Protein AF-A0A955JSB9-F1 (afdb_monomer_lite)

Structure (mmCIF, N/CA/C/O backbone):
data_AF-A0A955JSB9-F1
#
_entry.id   AF-A0A955JSB9-F1
#
loop_
_atom_site.group_PDB
_atom_site.id
_atom_site.type_symbol
_atom_site.label_atom_id
_atom_site.label_alt_id
_atom_site.label_comp_id
_atom_site.label_asym_id
_atom_site.label_entity_id
_atom_site.label_seq_id
_atom_site.pdbx_PDB_ins_code
_atom_site.Cartn_x
_atom_site.Cartn_y
_atom_site.Cartn_z
_atom_site.occupancy
_atom_site.B_iso_or_equiv
_atom_site.auth_seq_id
_atom_site.auth_comp_id
_atom_site.auth_asym_id
_atom_site.auth_atom_id
_atom_site.pdbx_PDB_model_num
ATOM 1 N N . MET A 1 1 ? 11.215 -10.296 2.900 1.00 80.62 1 MET A N 1
ATOM 2 C CA . MET A 1 1 ? 10.658 -8.944 3.129 1.00 80.62 1 MET A CA 1
ATOM 3 C C . MET A 1 1 ? 10.501 -8.272 1.778 1.00 80.62 1 MET A C 1
ATOM 5 O O . MET A 1 1 ? 11.418 -8.384 0.975 1.00 80.62 1 MET A O 1
ATOM 9 N N . LEU A 1 2 ? 9.352 -7.656 1.503 1.00 85.69 2 LEU A N 1
ATOM 10 C CA . LEU A 1 2 ? 9.056 -6.985 0.234 1.00 85.69 2 LEU A CA 1
ATOM 11 C C . LEU A 1 2 ? 9.122 -5.472 0.432 1.00 85.69 2 LEU A C 1
ATOM 13 O O . LEU A 1 2 ? 8.547 -4.949 1.384 1.00 85.69 2 LEU A O 1
ATOM 17 N N . ASN A 1 3 ? 9.803 -4.758 -0.458 1.00 91.00 3 ASN A N 1
ATOM 18 C CA . ASN A 1 3 ? 9.777 -3.298 -0.448 1.00 91.00 3 ASN A CA 1
ATOM 19 C C . ASN A 1 3 ? 8.502 -2.756 -1.130 1.00 91.00 3 ASN A C 1
ATOM 21 O O . ASN A 1 3 ? 7.727 -3.499 -1.737 1.00 91.00 3 ASN A O 1
ATOM 25 N N . LEU A 1 4 ? 8.291 -1.438 -1.060 1.00 89.44 4 LEU A N 1
ATOM 26 C CA . LEU A 1 4 ? 7.123 -0.774 -1.655 1.00 89.44 4 LEU A CA 1
ATOM 27 C C . LEU A 1 4 ? 6.943 -1.073 -3.158 1.00 89.44 4 LEU A C 1
ATOM 29 O O . LEU A 1 4 ? 5.813 -1.215 -3.615 1.00 89.44 4 LEU A O 1
ATOM 33 N N . GLN A 1 5 ? 8.037 -1.161 -3.921 1.00 90.94 5 GLN A N 1
ATOM 34 C CA . GLN A 1 5 ? 7.992 -1.427 -5.365 1.00 90.94 5 GLN A CA 1
ATOM 35 C C . GLN A 1 5 ? 7.579 -2.873 -5.651 1.00 90.94 5 GLN A C 1
ATOM 37 O O . GLN A 1 5 ? 6.703 -3.117 -6.475 1.00 90.94 5 GLN A O 1
ATOM 42 N N . GLN A 1 6 ? 8.161 -3.829 -4.926 1.00 89.69 6 GLN A N 1
ATOM 43 C CA . GLN A 1 6 ? 7.839 -5.249 -5.051 1.00 89.69 6 GLN A CA 1
ATOM 44 C C . GLN A 1 6 ? 6.388 -5.530 -4.647 1.00 89.69 6 GLN A C 1
ATOM 46 O O . GLN A 1 6 ? 5.690 -6.275 -5.329 1.00 89.69 6 GLN A O 1
ATOM 51 N N . MET A 1 7 ? 5.905 -4.888 -3.581 1.00 87.44 7 MET A N 1
ATOM 52 C CA . MET A 1 7 ? 4.506 -4.982 -3.167 1.00 87.44 7 MET A CA 1
ATOM 53 C C . MET A 1 7 ? 3.561 -4.379 -4.215 1.00 87.44 7 MET A C 1
ATOM 55 O O . MET A 1 7 ? 2.537 -4.976 -4.533 1.00 87.44 7 MET A O 1
ATOM 59 N N . ALA A 1 8 ? 3.907 -3.220 -4.782 1.00 86.94 8 ALA A N 1
ATOM 60 C CA . ALA A 1 8 ? 3.123 -2.584 -5.839 1.00 86.94 8 ALA A CA 1
ATOM 61 C C . ALA A 1 8 ? 3.013 -3.472 -7.085 1.00 86.94 8 ALA A C 1
ATOM 63 O O . ALA A 1 8 ? 1.916 -3.648 -7.613 1.00 86.94 8 ALA A O 1
ATOM 64 N N . ALA A 1 9 ? 4.127 -4.084 -7.494 1.00 85.00 9 ALA A N 1
ATOM 65 C CA . ALA A 1 9 ? 4.165 -5.028 -8.603 1.00 85.00 9 ALA A CA 1
ATOM 66 C C . ALA A 1 9 ? 3.289 -6.262 -8.337 1.00 85.00 9 ALA A C 1
ATOM 68 O O . ALA A 1 9 ? 2.478 -6.622 -9.187 1.00 85.00 9 ALA A O 1
ATOM 69 N N . LEU A 1 10 ? 3.391 -6.861 -7.144 1.00 84.62 10 LEU A N 1
ATOM 70 C CA . LEU A 1 10 ? 2.595 -8.031 -6.753 1.00 84.62 10 LEU A CA 1
ATOM 71 C C . LEU A 1 10 ? 1.090 -7.730 -6.761 1.00 84.62 10 LEU A C 1
ATOM 73 O O . LEU A 1 10 ? 0.293 -8.545 -7.213 1.00 84.62 10 LEU A O 1
ATOM 77 N N . LEU A 1 11 ? 0.706 -6.536 -6.311 1.00 82.94 11 LEU A N 1
ATOM 78 C CA . LEU A 1 11 ? -0.684 -6.079 -6.277 1.00 82.94 11 LEU A CA 1
ATOM 79 C C . LEU A 1 11 ? -1.167 -5.474 -7.608 1.00 82.94 11 LEU A C 1
ATOM 81 O O . LEU A 1 11 ? -2.310 -5.027 -7.686 1.00 82.94 11 LEU A O 1
ATOM 85 N N . ALA A 1 12 ? -0.319 -5.426 -8.642 1.00 84.12 12 ALA A N 1
ATOM 86 C CA . ALA A 1 12 ? -0.597 -4.784 -9.929 1.00 84.12 12 ALA A CA 1
ATOM 87 C C . ALA A 1 12 ? -1.112 -3.328 -9.807 1.00 84.12 12 ALA A C 1
ATOM 89 O O . ALA A 1 12 ? -1.992 -2.886 -10.556 1.00 84.12 12 ALA A O 1
ATOM 90 N N . VAL A 1 13 ? -0.553 -2.566 -8.861 1.00 84.75 13 VAL A N 1
ATOM 91 C CA . VAL A 1 13 ? -0.848 -1.142 -8.629 1.00 84.75 13 VAL A CA 1
ATOM 92 C C . VAL A 1 13 ? 0.428 -0.307 -8.660 1.00 84.75 13 VAL A C 1
ATOM 94 O O . VAL A 1 13 ? 1.539 -0.820 -8.699 1.00 84.75 13 VAL A O 1
ATOM 97 N N . THR A 1 14 ? 0.285 1.0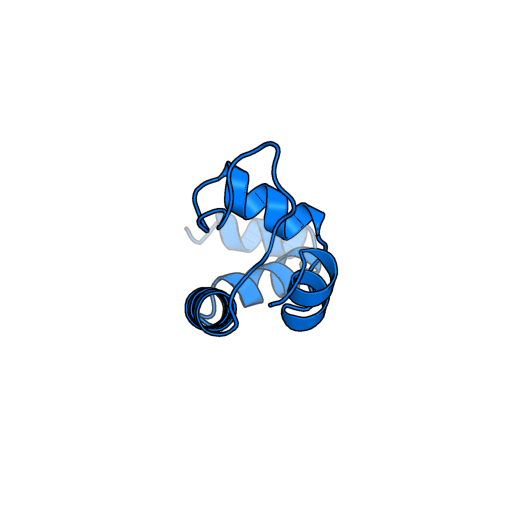17 -8.617 1.00 86.44 14 THR A N 1
ATOM 98 C CA . THR A 1 14 ? 1.440 1.909 -8.475 1.00 86.44 14 THR A CA 1
ATOM 99 C C . THR A 1 14 ? 1.856 2.053 -7.003 1.00 86.44 14 THR A C 1
ATOM 101 O O . THR A 1 14 ? 0.993 2.058 -6.119 1.00 86.44 14 THR A O 1
ATOM 104 N N . PRO A 1 15 ? 3.144 2.301 -6.702 1.00 90.06 15 PRO A N 1
ATOM 105 C CA . PRO A 1 15 ? 3.608 2.631 -5.347 1.00 90.06 15 PRO A CA 1
ATOM 106 C C . PRO A 1 15 ? 2.841 3.797 -4.707 1.00 90.06 15 PRO A C 1
ATOM 108 O O . PRO A 1 15 ? 2.595 3.825 -3.502 1.00 90.06 15 PRO A O 1
ATOM 111 N N . GLN A 1 16 ? 2.423 4.769 -5.523 1.00 88.06 16 GLN A N 1
ATOM 112 C CA . GLN A 1 16 ? 1.629 5.912 -5.077 1.00 88.06 16 GLN A CA 1
ATOM 113 C C . GLN A 1 16 ? 0.227 5.504 -4.601 1.00 88.06 16 GLN A C 1
ATOM 115 O O . GLN A 1 16 ? -0.311 6.126 -3.683 1.00 88.06 16 GLN A O 1
ATOM 120 N N . THR A 1 17 ? -0.350 4.453 -5.190 1.00 85.56 17 THR A N 1
ATOM 121 C CA . THR A 1 17 ? -1.630 3.880 -4.753 1.00 85.56 17 THR A CA 1
ATOM 122 C C . THR A 1 17 ? -1.499 3.290 -3.353 1.00 85.56 17 THR A C 1
ATOM 124 O O . THR A 1 17 ? -2.300 3.630 -2.486 1.00 85.56 17 THR A O 1
ATOM 127 N N . ILE A 1 18 ? -0.429 2.533 -3.089 1.00 86.44 18 ILE A N 1
ATOM 128 C CA . ILE A 1 18 ? -0.131 1.999 -1.751 1.00 86.44 18 ILE A CA 1
ATOM 129 C C . ILE A 1 18 ? 0.038 3.141 -0.738 1.00 86.44 18 ILE A C 1
ATOM 131 O O . ILE A 1 18 ? -0.641 3.159 0.283 1.00 86.44 18 ILE A O 1
ATOM 135 N N . ARG A 1 19 ? 0.835 4.175 -1.051 1.00 88.50 19 ARG A N 1
ATOM 136 C CA . ARG A 1 19 ? 0.983 5.363 -0.178 1.00 88.50 19 ARG A CA 1
ATOM 137 C C . ARG A 1 19 ? -0.342 6.079 0.091 1.00 88.50 19 ARG A C 1
ATOM 139 O O . ARG A 1 19 ? -0.532 6.694 1.138 1.00 88.50 19 ARG A O 1
ATOM 146 N N . LYS A 1 20 ? -1.260 6.082 -0.878 1.00 84.62 20 LYS A N 1
ATOM 147 C CA . LYS A 1 20 ? -2.598 6.659 -0.707 1.00 84.62 20 LYS A CA 1
ATOM 148 C C . LYS A 1 20 ? -3.445 5.812 0.237 1.00 84.62 20 LYS A C 1
ATOM 150 O O . LYS A 1 20 ? -4.210 6.387 1.002 1.00 84.62 20 LYS A O 1
ATOM 155 N N . TRP A 1 21 ? -3.321 4.490 0.185 1.00 87.00 21 TRP A N 1
ATOM 156 C CA . TRP A 1 21 ? -3.983 3.588 1.123 1.00 87.00 21 TRP A CA 1
ATOM 157 C C . TRP A 1 21 ? -3.439 3.749 2.543 1.00 87.00 21 TRP A C 1
ATOM 159 O O . TRP A 1 21 ? -4.243 3.895 3.457 1.00 87.00 21 TRP A O 1
ATOM 169 N N . GLU A 1 22 ? -2.115 3.854 2.707 1.00 86.25 22 GLU A N 1
ATOM 170 C CA . GLU A 1 22 ? -1.470 4.153 3.999 1.00 86.25 22 GLU A CA 1
ATOM 171 C C . GLU A 1 22 ? -2.010 5.457 4.602 1.00 86.25 22 GLU A C 1
ATOM 173 O O . GLU A 1 22 ? -2.527 5.465 5.714 1.00 86.25 22 GLU A O 1
ATOM 178 N N . ARG A 1 23 ? -1.982 6.559 3.836 1.00 85.44 23 ARG A N 1
ATOM 179 C CA . ARG A 1 23 ? -2.481 7.871 4.297 1.00 85.44 23 ARG A CA 1
ATOM 180 C C . ARG A 1 23 ? -3.970 7.888 4.626 1.00 85.44 23 ARG A C 1
ATOM 182 O O . ARG A 1 23 ? -4.417 8.739 5.382 1.00 85.44 23 ARG A O 1
ATOM 189 N N . LYS A 1 24 ? -4.748 6.994 4.017 1.00 80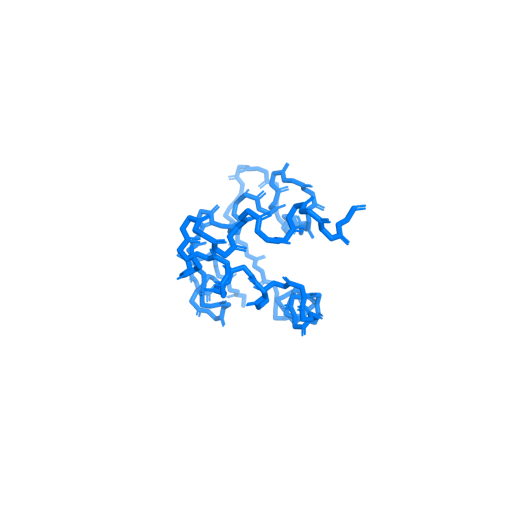.25 24 LYS A N 1
ATOM 190 C CA . LYS A 1 24 ? -6.181 6.842 4.292 1.00 80.25 24 LYS A CA 1
ATOM 191 C C . LYS A 1 24 ? -6.469 5.877 5.444 1.00 80.25 24 LYS A C 1
ATOM 193 O O . LYS A 1 24 ? -7.639 5.665 5.739 1.00 80.25 24 LYS A O 1
ATOM 198 N N . GLY A 1 25 ? -5.442 5.265 6.039 1.00 82.56 25 GLY A N 1
ATOM 199 C CA . GLY A 1 25 ? -5.595 4.249 7.079 1.00 82.56 25 GLY A CA 1
ATOM 200 C C . GLY A 1 25 ? -6.199 2.933 6.583 1.00 82.56 25 GLY A C 1
ATOM 201 O O . GLY A 1 25 ? -6.644 2.134 7.396 1.00 82.56 25 GLY A O 1
ATOM 202 N N . LEU A 1 26 ? -6.235 2.697 5.264 1.00 80.19 26 LEU A N 1
ATOM 203 C CA . LEU A 1 26 ? -6.776 1.460 4.682 1.00 80.19 26 LEU A CA 1
ATOM 204 C C . LEU A 1 26 ? -5.830 0.274 4.873 1.00 80.19 26 LEU A C 1
ATOM 206 O O . LEU A 1 26 ? -6.271 -0.865 4.947 1.00 80.19 26 LEU A O 1
ATOM 210 N N . ILE A 1 27 ? -4.530 0.557 4.930 1.00 83.19 27 ILE A N 1
ATOM 211 C CA . ILE A 1 27 ? -3.488 -0.409 5.262 1.00 83.19 27 ILE A CA 1
ATOM 212 C C . ILE A 1 27 ? -2.549 0.235 6.275 1.00 83.19 27 ILE A C 1
ATOM 214 O O . ILE A 1 27 ? -2.308 1.446 6.231 1.00 83.19 27 ILE A O 1
ATOM 218 N N . LYS A 1 28 ? -1.999 -0.572 7.179 1.00 83.62 28 LYS A N 1
ATOM 219 C CA . LYS A 1 28 ? -1.026 -0.097 8.159 1.00 83.62 28 LYS A CA 1
ATOM 220 C C . LYS A 1 28 ? 0.369 -0.082 7.538 1.00 83.62 28 LYS A C 1
ATOM 222 O O . LYS A 1 28 ? 0.804 -1.072 6.950 1.00 83.62 28 LYS A O 1
ATOM 227 N N . ARG A 1 29 ? 1.088 1.030 7.699 1.00 82.88 29 ARG A N 1
ATOM 228 C CA . ARG A 1 29 ? 2.516 1.084 7.373 1.00 82.88 29 ARG A CA 1
ATOM 229 C C . ARG A 1 29 ? 3.289 0.193 8.366 1.00 82.88 29 ARG A C 1
ATOM 231 O O . ARG A 1 29 ? 3.054 0.316 9.568 1.00 82.88 29 ARG A O 1
ATOM 238 N N . PRO A 1 30 ? 4.184 -0.697 7.901 1.00 81.94 30 PRO A N 1
ATOM 239 C CA . PRO A 1 30 ? 4.875 -1.652 8.771 1.00 81.94 30 PRO A CA 1
ATOM 240 C C . PRO A 1 30 ? 6.003 -1.024 9.599 1.00 81.94 30 PRO A C 1
ATOM 242 O O . PRO A 1 30 ? 6.345 -1.560 10.646 1.00 81.94 30 PRO A O 1
ATOM 245 N N . THR A 1 31 ? 6.566 0.095 9.141 1.00 80.69 31 THR A N 1
ATOM 246 C CA . THR A 1 31 ? 7.696 0.791 9.772 1.00 80.69 31 THR A CA 1
ATOM 247 C C . THR A 1 31 ? 7.375 2.270 10.029 1.00 80.69 31 THR A C 1
ATOM 249 O O . THR A 1 31 ? 6.485 2.815 9.363 1.00 80.69 31 THR A O 1
ATOM 252 N N . PRO A 1 32 ? 8.076 2.934 10.969 1.00 80.69 32 PRO A N 1
ATOM 253 C CA . PRO A 1 32 ? 7.983 4.379 11.206 1.00 80.69 32 PRO A CA 1
ATOM 254 C C . PRO A 1 32 ? 8.211 5.228 9.949 1.00 80.69 32 PRO A C 1
ATOM 256 O O . PRO A 1 32 ? 8.696 4.737 8.925 1.00 80.69 32 PRO A O 1
ATOM 259 N N . GLU A 1 33 ? 7.838 6.514 10.003 1.00 74.62 33 GLU A N 1
ATOM 260 C CA . GLU A 1 33 ? 7.781 7.357 8.803 1.00 74.62 33 GLU A CA 1
ATOM 261 C C . GLU A 1 33 ? 9.133 7.543 8.097 1.00 74.62 33 GLU A C 1
ATOM 263 O O . GLU A 1 33 ? 9.190 7.529 6.860 1.00 74.62 33 GLU A O 1
ATOM 268 N N . ASP A 1 34 ? 10.203 7.576 8.882 1.00 78.56 34 ASP A N 1
ATOM 269 C CA . ASP A 1 34 ? 11.576 7.800 8.431 1.00 78.56 34 ASP A CA 1
ATOM 270 C C . ASP A 1 34 ? 12.318 6.507 8.061 1.00 78.56 34 ASP A C 1
ATOM 272 O O . ASP A 1 34 ? 13.432 6.542 7.542 1.00 78.56 34 ASP A O 1
ATOM 276 N N . GLU A 1 35 ? 11.690 5.348 8.266 1.00 82.50 35 GLU A N 1
ATOM 277 C CA . GLU A 1 35 ? 12.299 4.055 7.977 1.00 82.50 35 GLU A CA 1
ATOM 278 C C . GLU A 1 35 ? 11.877 3.489 6.614 1.00 82.50 35 GLU A C 1
ATOM 280 O O . GLU A 1 35 ? 10.720 3.639 6.186 1.00 82.50 35 GLU A O 1
ATOM 285 N N . PRO A 1 36 ? 12.772 2.756 5.925 1.00 80.69 36 PRO A N 1
ATOM 286 C CA . PRO A 1 36 ? 12.421 2.065 4.695 1.00 80.69 36 PRO A CA 1
ATOM 287 C C . PRO A 1 36 ? 11.235 1.113 4.908 1.00 80.69 36 PRO A C 1
ATOM 289 O O . PRO A 1 36 ? 11.138 0.397 5.907 1.00 80.69 36 PRO A O 1
ATOM 292 N N . ARG A 1 37 ? 10.309 1.098 3.946 1.00 82.75 37 ARG A N 1
ATOM 293 C CA . ARG A 1 37 ? 9.118 0.242 3.998 1.00 82.75 37 ARG A CA 1
ATOM 294 C C . ARG A 1 37 ? 9.499 -1.204 3.698 1.00 82.75 37 ARG A C 1
ATOM 296 O O . ARG A 1 37 ? 9.885 -1.505 2.567 1.00 82.75 37 ARG A O 1
ATOM 303 N N . HIS A 1 38 ? 9.299 -2.082 4.674 1.00 86.19 38 HIS A N 1
ATOM 304 C CA . HIS A 1 38 ? 9.452 -3.525 4.520 1.00 86.19 38 HIS A CA 1
ATOM 305 C C . HIS A 1 38 ? 8.161 -4.227 4.930 1.00 86.19 38 HIS A C 1
ATOM 307 O O . HIS A 1 38 ? 7.791 -4.226 6.099 1.00 86.19 38 HIS A O 1
ATOM 313 N N . TYR A 1 39 ? 7.476 -4.824 3.960 1.00 84.81 39 TYR A N 1
ATOM 314 C CA . TYR A 1 39 ? 6.261 -5.595 4.181 1.00 84.81 39 TYR A CA 1
ATOM 315 C C . TYR A 1 39 ? 6.611 -7.075 4.313 1.00 84.81 39 TYR A C 1
ATOM 317 O O . TYR A 1 39 ? 7.350 -7.642 3.494 1.00 84.81 39 TYR A O 1
ATOM 325 N N . SER A 1 40 ? 6.073 -7.723 5.341 1.00 85.88 40 SER A N 1
ATOM 326 C CA . SER A 1 40 ? 6.140 -9.176 5.445 1.00 85.88 40 SER A CA 1
ATOM 327 C C . SER A 1 40 ? 5.190 -9.820 4.432 1.00 85.88 40 SER A C 1
ATOM 329 O O . SER A 1 40 ? 4.215 -9.213 3.987 1.00 85.88 40 SER A O 1
ATOM 331 N N . HIS A 1 41 ? 5.456 -11.072 4.064 1.00 80.81 41 HIS A N 1
ATOM 332 C CA . HIS A 1 41 ? 4.574 -11.797 3.150 1.00 80.81 41 HIS A CA 1
ATOM 333 C C . HIS A 1 41 ? 3.154 -11.945 3.729 1.00 80.81 41 HIS A C 1
ATOM 335 O O . HIS A 1 41 ? 2.178 -11.761 3.010 1.00 80.81 41 HIS A O 1
ATOM 341 N N . ALA A 1 42 ? 3.038 -12.171 5.044 1.00 80.69 42 ALA A N 1
ATOM 342 C CA . ALA A 1 42 ? 1.757 -12.245 5.745 1.00 80.69 42 ALA A CA 1
ATOM 343 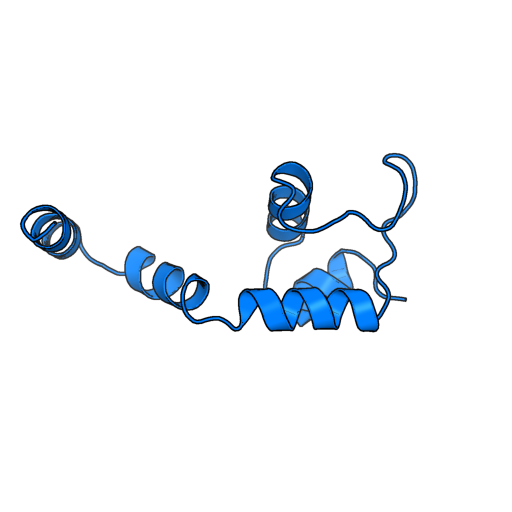C C . ALA A 1 42 ? 0.953 -10.934 5.650 1.00 80.69 42 ALA A C 1
ATOM 345 O O . ALA A 1 42 ? -0.237 -10.971 5.354 1.00 80.69 42 ALA A O 1
ATOM 346 N N . GLN A 1 43 ? 1.608 -9.779 5.814 1.00 80.06 43 GLN A N 1
ATOM 347 C CA . GLN A 1 43 ? 0.961 -8.470 5.658 1.00 80.06 43 GLN A CA 1
ATOM 348 C C . GLN A 1 43 ? 0.474 -8.238 4.228 1.00 80.06 43 GLN A C 1
ATOM 350 O O . GLN A 1 43 ? -0.625 -7.736 4.015 1.00 80.06 43 GLN A O 1
ATOM 355 N N . VAL A 1 44 ? 1.278 -8.615 3.229 1.00 82.06 44 VAL A N 1
ATOM 356 C CA . VAL A 1 44 ? 0.854 -8.508 1.828 1.00 82.06 44 VAL A CA 1
ATOM 357 C C . VAL A 1 44 ? -0.357 -9.400 1.569 1.00 82.06 44 VAL A C 1
ATOM 359 O O . VAL A 1 44 ? -1.301 -8.956 0.919 1.00 82.06 44 VAL A O 1
ATOM 362 N N . MET A 1 45 ? -0.378 -10.614 2.120 1.00 80.38 45 MET A N 1
ATOM 363 C CA . MET A 1 45 ? -1.518 -11.513 1.966 1.00 80.38 45 MET A CA 1
ATOM 364 C C . MET A 1 45 ? -2.792 -10.989 2.625 1.00 80.38 45 MET A C 1
ATOM 366 O O . MET A 1 45 ? -3.857 -11.078 2.019 1.00 80.38 45 MET A O 1
ATOM 370 N N . GLU A 1 46 ? -2.694 -10.391 3.811 1.00 80.75 46 GLU A N 1
ATOM 371 C CA . GLU A 1 46 ? -3.825 -9.717 4.451 1.00 80.75 46 GLU A CA 1
ATOM 372 C C . GLU A 1 46 ? -4.406 -8.641 3.520 1.00 80.75 46 GLU A C 1
ATOM 374 O O . GLU A 1 46 ? -5.601 -8.638 3.226 1.00 80.75 46 GLU A O 1
ATOM 379 N N . ILE A 1 47 ? -3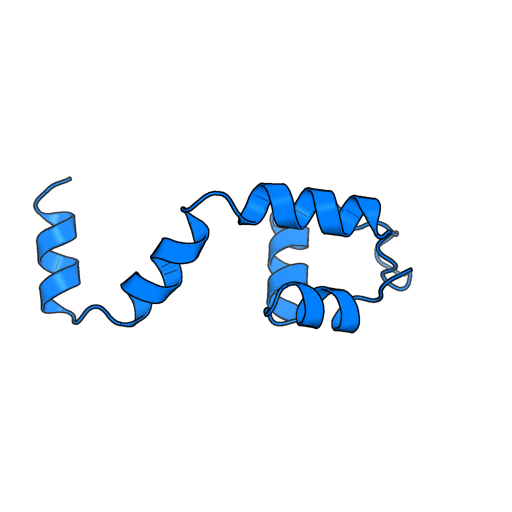.547 -7.798 2.948 1.00 78.06 47 ILE A N 1
ATOM 380 C CA . ILE A 1 47 ? -3.941 -6.728 2.023 1.00 78.06 47 ILE A CA 1
ATOM 381 C C . ILE A 1 47 ? -4.614 -7.298 0.761 1.00 78.06 47 ILE A C 1
ATOM 383 O O . ILE A 1 47 ? -5.658 -6.798 0.340 1.00 78.06 47 ILE A O 1
ATOM 387 N N . VAL A 1 48 ? -4.085 -8.380 0.180 1.00 75.94 48 VAL A N 1
ATOM 388 C CA . VAL A 1 48 ? -4.704 -9.071 -0.969 1.00 75.94 48 VAL A CA 1
ATOM 389 C C . VAL A 1 48 ? -6.101 -9.594 -0.626 1.00 75.94 48 VAL A C 1
ATOM 391 O O . VAL A 1 48 ? -7.027 -9.418 -1.417 1.00 75.9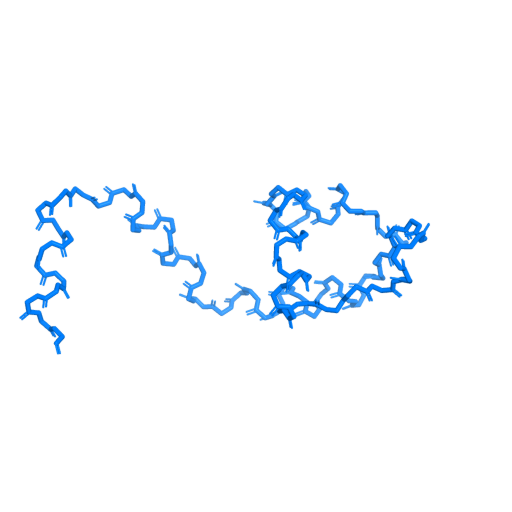4 48 VAL A O 1
ATOM 394 N N . VAL A 1 49 ? -6.282 -10.216 0.542 1.00 69.38 49 VAL A N 1
ATOM 395 C CA . VAL A 1 49 ? -7.581 -10.758 0.984 1.00 69.38 49 VAL A CA 1
ATOM 396 C C . VAL A 1 49 ? -8.620 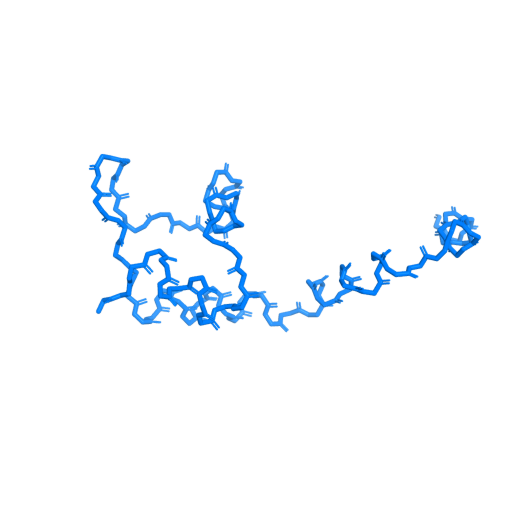-9.643 1.157 1.00 69.38 49 VAL A C 1
ATOM 398 O O . VAL A 1 49 ? -9.783 -9.811 0.786 1.00 69.38 49 VAL A O 1
ATOM 401 N N . TRP A 1 50 ? -8.208 -8.472 1.646 1.00 61.62 50 TRP A N 1
ATOM 402 C CA . TRP A 1 50 ? -9.076 -7.294 1.718 1.00 61.62 50 TRP A CA 1
ATOM 403 C C . TRP A 1 50 ? -9.470 -6.755 0.329 1.00 61.62 50 TRP A C 1
ATOM 405 O O . TRP A 1 50 ? -10.639 -6.422 0.116 1.00 61.62 50 TRP A O 1
ATOM 415 N N . HIS A 1 51 ? -8.540 -6.716 -0.631 1.00 60.56 51 HIS A N 1
ATOM 416 C CA . HIS A 1 51 ? -8.757 -6.135 -1.968 1.00 60.56 51 HIS A CA 1
ATOM 417 C C . HIS A 1 51 ? -9.358 -7.091 -3.010 1.00 60.56 51 HIS A C 1
ATOM 419 O O . HIS A 1 51 ? -9.854 -6.649 -4.046 1.00 60.56 51 HIS A O 1
ATOM 425 N N . THR A 1 52 ? -9.364 -8.396 -2.746 1.00 53.47 52 THR A N 1
ATOM 426 C CA . THR A 1 52 ? -10.048 -9.398 -3.584 1.00 53.47 52 THR A CA 1
ATOM 427 C C . THR A 1 52 ? -11.562 -9.418 -3.373 1.00 53.47 52 THR A C 1
ATOM 429 O O . THR A 1 52 ? -12.280 -10.069 -4.134 1.00 53.47 52 THR A O 1
ATOM 432 N N . LYS A 1 53 ? -12.096 -8.642 -2.416 1.00 45.72 53 LYS A N 1
ATOM 433 C CA . LYS A 1 53 ? -13.538 -8.389 -2.356 1.00 45.72 53 LYS A CA 1
ATOM 434 C C . LYS A 1 53 ? -13.954 -7.479 -3.528 1.00 45.72 53 LYS A C 1
ATOM 436 O O . LYS A 1 53 ? -13.365 -6.415 -3.722 1.00 45.72 53 LYS A O 1
ATOM 441 N N . PRO A 1 54 ? -14.995 -7.842 -4.300 1.00 44.81 54 PRO A N 1
ATOM 442 C CA . PRO A 1 54 ? -15.301 -7.315 -5.640 1.00 44.81 54 PRO A CA 1
ATOM 443 C C . PRO A 1 54 ? -15.806 -5.857 -5.698 1.00 44.81 54 PRO A C 1
ATOM 445 O O . PRO A 1 54 ? -16.509 -5.482 -6.631 1.00 44.81 54 PRO A O 1
ATOM 448 N N . LYS A 1 55 ? -15.461 -4.993 -4.737 1.00 45.56 55 LYS A N 1
ATOM 449 C CA . LYS A 1 55 ? -15.706 -3.545 -4.843 1.00 45.56 55 LYS A CA 1
ATOM 450 C C . LYS A 1 55 ? -14.597 -2.817 -5.606 1.00 45.56 55 LYS A C 1
ATOM 452 O O . LYS A 1 55 ? -14.893 -1.851 -6.304 1.00 45.56 55 LYS A O 1
ATOM 457 N N . ASP A 1 56 ? -13.358 -3.311 -5.573 1.00 47.00 56 ASP A N 1
ATOM 458 C CA . ASP A 1 56 ? -12.240 -2.657 -6.271 1.00 47.00 56 ASP A CA 1
ATOM 459 C C . ASP A 1 56 ? -12.157 -3.008 -7.771 1.00 47.00 56 ASP A C 1
ATOM 461 O O . ASP A 1 56 ? -11.684 -2.197 -8.573 1.00 47.00 56 ASP A O 1
ATOM 465 N N . LEU A 1 57 ? -12.738 -4.138 -8.197 1.00 45.72 57 LEU A N 1
ATOM 466 C CA . LEU A 1 57 ? -12.907 -4.474 -9.621 1.00 45.72 57 LEU A CA 1
ATOM 467 C C . LEU A 1 57 ? -13.942 -3.580 -10.334 1.00 45.72 57 LEU A C 1
ATOM 469 O O . LEU A 1 57 ? -13.818 -3.333 -11.536 1.00 45.72 57 LEU A O 1
ATOM 473 N N . LEU A 1 58 ? -14.918 -3.015 -9.610 1.00 43.69 58 LEU A N 1
ATOM 474 C CA . LEU A 1 58 ? -15.927 -2.111 -10.187 1.00 43.69 58 LEU A CA 1
ATOM 475 C C . LEU A 1 58 ? -15.324 -0.790 -10.677 1.00 43.69 58 LEU A C 1
ATOM 477 O O . LEU A 1 58 ? -15.862 -0.156 -11.588 1.00 43.69 58 LEU A O 1
ATOM 481 N N . ARG A 1 59 ? -14.170 -0.382 -10.136 1.00 45.00 59 ARG A N 1
ATOM 482 C CA . ARG A 1 59 ? -13.556 0.893 -10.510 1.00 45.00 59 ARG A CA 1
ATOM 483 C C . ARG A 1 59 ? -12.950 0.875 -11.911 1.00 45.00 59 ARG A C 1
ATOM 485 O O . ARG A 1 59 ? -13.014 1.896 -12.590 1.00 45.00 59 ARG A O 1
ATOM 492 N N . ARG A 1 60 ? -12.450 -0.282 -12.372 1.00 41.56 60 ARG A N 1
ATOM 493 C CA . ARG A 1 60 ? -11.957 -0.450 -13.752 1.00 41.56 60 ARG A CA 1
ATOM 494 C C . ARG A 1 60 ? -13.086 -0.445 -14.786 1.00 41.56 60 ARG A C 1
ATOM 496 O O . ARG A 1 60 ? -12.864 0.040 -15.892 1.00 41.56 60 ARG A O 1
ATOM 503 N N . ARG A 1 61 ? -14.302 -0.878 -14.423 1.00 40.62 61 ARG A N 1
ATOM 504 C CA . ARG A 1 61 ? -15.479 -0.777 -15.305 1.00 40.62 61 ARG A CA 1
ATOM 505 C C . ARG A 1 61 ? -16.015 0.661 -15.370 1.00 40.62 61 ARG A C 1
ATOM 507 O O . ARG A 1 61 ? -16.357 1.131 -16.446 1.00 40.62 61 ARG A O 1
ATOM 514 N N . TYR A 1 62 ? -15.973 1.413 -14.266 1.00 39.12 62 TYR A N 1
ATOM 515 C CA . TYR A 1 62 ? -16.443 2.808 -14.219 1.00 39.12 62 TYR A CA 1
ATOM 516 C C . TYR A 1 62 ? -15.585 3.817 -14.992 1.00 39.12 62 TYR A C 1
ATOM 518 O O . TYR A 1 62 ? -16.104 4.818 -15.492 1.00 39.12 62 TYR A O 1
ATOM 526 N N . THR A 1 63 ? -14.280 3.570 -15.120 1.00 46.03 63 THR A N 1
ATOM 527 C CA . THR A 1 63 ? -13.396 4.424 -15.929 1.00 46.03 63 THR A CA 1
ATOM 528 C C . THR A 1 63 ? -13.621 4.286 -17.434 1.00 46.03 63 THR A C 1
ATOM 530 O O . THR A 1 63 ? -13.166 5.158 -18.168 1.00 46.03 63 THR A O 1
ATOM 533 N N . GLN A 1 64 ? -14.351 3.259 -17.888 1.00 46.66 64 GLN A N 1
ATOM 534 C CA . GLN A 1 64 ? -14.701 3.060 -19.301 1.00 46.66 64 GLN A CA 1
ATOM 535 C C . GLN A 1 64 ? -16.172 3.356 -19.635 1.00 46.66 64 GLN A C 1
ATOM 537 O O . GLN A 1 64 ? -16.536 3.333 -20.805 1.00 46.66 64 GLN A O 1
ATOM 542 N N . LEU A 1 65 ? -17.010 3.689 -18.646 1.00 48.88 65 LEU A N 1
ATOM 543 C CA . LEU A 1 65 ? -18.392 4.088 -18.908 1.00 48.88 65 LEU A CA 1
ATOM 544 C C . LEU A 1 65 ? -18.444 5.508 -19.483 1.00 48.88 65 LEU A C 1
ATOM 546 O O . LEU A 1 65 ? -17.924 6.468 -18.891 1.00 48.88 65 LEU A O 1
ATOM 550 N N . THR A 1 66 ? -19.108 5.629 -20.626 1.00 60.44 66 THR A N 1
ATOM 551 C CA . THR A 1 66 ? -19.399 6.884 -21.319 1.00 60.44 66 THR A CA 1
ATOM 552 C C . THR A 1 66 ? -20.246 7.813 -20.437 1.00 60.44 66 THR A C 1
ATOM 554 O O . THR A 1 66 ? -20.922 7.380 -19.498 1.00 60.44 66 THR A O 1
ATOM 557 N N . ARG A 1 67 ? -20.246 9.127 -20.720 1.00 52.12 67 ARG A N 1
ATOM 558 C CA . ARG A 1 67 ? -21.058 10.116 -19.970 1.00 52.12 67 ARG A CA 1
ATOM 559 C C . ARG A 1 67 ? -22.539 9.711 -19.866 1.00 52.12 67 ARG A C 1
ATOM 561 O O . ARG A 1 67 ? -23.152 9.957 -18.831 1.00 52.12 67 ARG A O 1
ATOM 568 N N . ALA A 1 68 ? -23.084 9.057 -20.893 1.00 52.78 68 ALA A N 1
ATOM 569 C CA . ALA A 1 68 ? -24.472 8.594 -20.937 1.00 52.78 68 ALA A CA 1
ATOM 570 C C . ALA A 1 68 ? -24.771 7.461 -19.936 1.00 52.78 68 ALA A C 1
ATOM 572 O O . ALA A 1 68 ? -25.875 7.362 -19.405 1.00 52.78 68 ALA A O 1
ATOM 573 N N . GLU A 1 69 ? -23.790 6.614 -19.640 1.00 54.22 69 GLU A N 1
ATOM 574 C CA . GLU A 1 69 ? -23.950 5.493 -18.707 1.00 54.22 69 GLU A CA 1
ATOM 575 C C . GLU A 1 69 ? -23.831 5.941 -17.247 1.00 54.22 69 GLU A C 1
ATOM 577 O O . GLU A 1 69 ? -24.491 5.387 -16.372 1.00 54.22 69 GLU A O 1
ATOM 582 N N . ARG A 1 70 ? -23.070 7.012 -16.986 1.00 55.16 70 ARG A N 1
ATOM 583 C CA . ARG A 1 70 ? -22.973 7.629 -15.652 1.00 55.16 70 ARG A CA 1
ATOM 584 C C . ARG A 1 70 ? -24.277 8.296 -15.220 1.00 55.16 70 ARG A C 1
ATOM 586 O O . ARG A 1 70 ? -24.609 8.248 -14.042 1.00 55.16 70 ARG A O 1
ATOM 593 N N . LYS A 1 71 ? -25.014 8.889 -16.166 1.00 58.03 71 LYS A N 1
ATOM 594 C CA . LYS A 1 71 ? -26.291 9.559 -15.887 1.00 58.03 71 LYS A CA 1
ATOM 595 C C . LYS A 1 71 ? -27.376 8.559 -15.470 1.00 58.03 71 LYS A C 1
ATOM 597 O O . LYS A 1 71 ? -28.008 8.749 -14.440 1.00 58.03 71 LYS A O 1
ATOM 602 N N . ARG A 1 72 ? -27.480 7.431 -16.182 1.00 54.06 72 ARG A N 1
ATOM 603 C CA . ARG A 1 72 ? -28.444 6.356 -15.876 1.00 54.06 72 ARG A CA 1
ATOM 604 C C . ARG A 1 72 ? -28.252 5.733 -14.492 1.00 54.06 72 ARG A C 1
ATOM 606 O O . ARG A 1 72 ? -29.216 5.317 -13.871 1.00 54.06 72 ARG A O 1
ATOM 613 N N . HIS A 1 73 ? -27.022 5.693 -13.988 1.00 50.19 73 HIS A N 1
ATOM 614 C CA . HIS A 1 73 ? -26.742 5.130 -12.667 1.00 50.19 73 HIS A CA 1
ATOM 615 C C . HIS A 1 73 ? -27.097 6.079 -11.507 1.00 50.19 73 HIS A C 1
ATOM 617 O O . HIS A 1 73 ? -27.218 5.627 -10.373 1.00 50.19 73 HIS A O 1
ATOM 623 N N . HIS A 1 74 ? -27.233 7.381 -11.777 1.00 51.09 74 HIS A N 1
ATOM 624 C CA . HIS A 1 74 ? -27.640 8.379 -10.784 1.00 51.09 74 HIS A CA 1
ATOM 625 C C . HIS A 1 74 ? -29.165 8.547 -10.715 1.00 51.09 74 HIS A C 1
ATOM 627 O O . HIS A 1 74 ? -29.673 9.019 -9.713 1.00 51.09 74 HIS A O 1
ATOM 633 N N . GLU A 1 75 ? -29.889 8.131 -11.758 1.00 49.59 75 GLU A N 1
ATOM 634 C CA . GLU A 1 75 ? -31.360 8.156 -11.814 1.00 49.59 75 GLU A CA 1
ATOM 635 C C . GLU A 1 75 ? -32.015 6.918 -11.161 1.00 49.59 75 GLU A C 1
ATOM 637 O O . GLU A 1 75 ? -33.232 6.875 -11.028 1.00 49.59 75 GLU A O 1
ATOM 642 N N . ILE A 1 76 ? -31.227 5.908 -10.758 1.00 51.19 76 ILE A N 1
ATOM 643 C CA . ILE A 1 76 ? -31.710 4.629 -10.188 1.00 51.19 76 ILE A CA 1
ATOM 644 C C . ILE A 1 76 ? -31.265 4.447 -8.710 1.00 51.19 76 ILE A C 1
ATOM 646 O O . ILE A 1 76 ? -31.491 3.398 -8.114 1.00 51.19 76 ILE A O 1
ATOM 650 N N . SER A 1 77 ? -30.622 5.446 -8.090 1.00 45.91 77 SER A N 1
ATOM 651 C CA . SER A 1 77 ? -30.309 5.484 -6.641 1.00 45.91 77 SER A CA 1
ATOM 652 C C . SER A 1 77 ? -31.116 6.568 -5.950 1.00 45.91 77 SER A C 1
ATOM 654 O O . SER A 1 77 ? -31.508 6.326 -4.791 1.00 45.91 77 SER A O 1
#

pLDDT: mean 71.2, std 17.0, range [39.12, 91.0]

Radius of gyration: 15.95 Å; chains: 1; bounding box: 44×22×32 Å

Foldseek 3Di:
DDFLCRLCVVVVHDSVVVVVCCVVVVAPQPDDPPDTGDDDPVSSVVVVVVCPPCPVVVVVVVVPDDPVRVVVVVVVD

Sequence (77 aa):
MLNLQQMAALLAVTPQTIRKWERKGLIKRPTPEDEPRHYSHAQVMEIVVWHTKPKDLLRRRYTQLTRAERKRHHEIS

Secondary structure (DSSP, 8-state):
-EEHHHHHHHTTS-HHHHHHHHHTTSS--SS-TTSPPEE-HHHHHHHHHHHTSTTSHHHHHHTT--HHHHHHHHS--